Protein AF-A0A401IKY4-F1 (afdb_monomer_lite)

InterPro domains:
  IPR029060 PIN-like domain superfamily [SSF88723] (1-72)

Foldseek 3Di:
DEDEDALVLLLLCQDPPDPCVVVSVVVVVVCVVVVHHYDYDPVRLVSNCVVQVDPVRNVSSVVVVVVVVPDPDPDDDD

Secondary structure (DSSP, 8-state):
-EEE--HHHHHHHH-TTSTTHHHHHHHHHHHHHTTPEEE--HHHHHHHHHHT-SHHHHHHHHHHHHHHHTS-------

Radius of gyration: 12.94 Å; chains: 1; bounding box: 29×27×31 Å

Sequence (78 aa):
MKVFVDTAAWIALINQRDALHNPALEISKNLRQKQVSLVTTEFVLLEVADGLCNLPTRLKTINFIDGLYQLPKWNNKL

Organism: NCBI:txid1920663

Structure (mmCIF, N/CA/C/O backbone):
data_AF-A0A401IKY4-F1
#
_entry.id   AF-A0A401IKY4-F1
#
loop_
_atom_site.group_PDB
_atom_site.id
_atom_site.type_symbol
_atom_site.label_atom_id
_atom_site.label_alt_id
_atom_site.label_comp_id
_atom_site.label_asym_id
_atom_site.label_entity_id
_atom_site.label_seq_id
_atom_site.pdbx_PDB_ins_code
_atom_site.Cartn_x
_atom_site.Cartn_y
_atom_site.Cartn_z
_atom_site.occupancy
_atom_site.B_iso_or_equiv
_atom_site.auth_seq_id
_atom_site.auth_comp_id
_atom_site.auth_asym_id
_atom_site.auth_atom_id
_atom_site.pdbx_PDB_model_num
ATOM 1 N N . MET A 1 1 ? -11.453 3.104 15.590 1.00 87.25 1 MET A N 1
ATOM 2 C CA . MET A 1 1 ? -11.860 3.739 14.312 1.00 87.25 1 MET A CA 1
ATOM 3 C C . MET A 1 1 ? -11.169 3.014 13.168 1.00 87.25 1 MET A C 1
ATOM 5 O O . MET A 1 1 ? -10.040 2.575 13.363 1.00 87.25 1 MET A O 1
ATOM 9 N N . LYS A 1 2 ? -11.832 2.861 12.018 1.00 93.06 2 LYS A N 1
ATOM 10 C CA . LYS A 1 2 ? -11.265 2.205 10.832 1.00 93.06 2 LYS A CA 1
ATOM 11 C C . LYS A 1 2 ? -11.294 3.151 9.646 1.00 93.06 2 LYS A C 1
ATOM 13 O O . LYS A 1 2 ? -12.235 3.930 9.528 1.00 93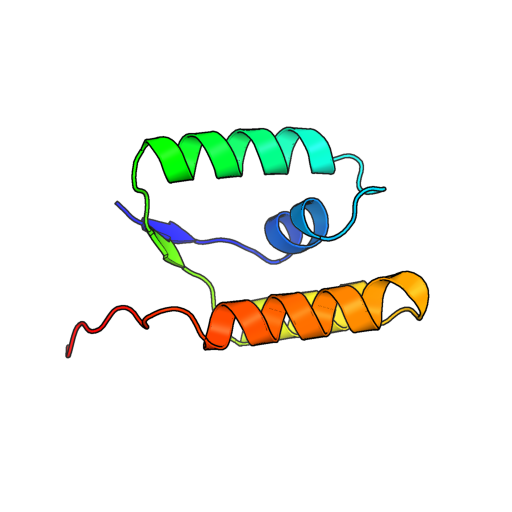.06 2 LYS A O 1
ATOM 18 N N . VAL A 1 3 ? -10.289 3.053 8.789 1.00 96.62 3 VAL A N 1
ATOM 19 C CA . VAL A 1 3 ? -10.220 3.788 7.524 1.00 96.62 3 VAL A CA 1
ATOM 20 C C . VAL A 1 3 ? -10.055 2.777 6.406 1.00 96.62 3 VAL A C 1
ATOM 22 O O . VAL A 1 3 ? -9.173 1.919 6.464 1.00 96.62 3 VAL A O 1
ATOM 25 N N . PHE A 1 4 ? -10.932 2.874 5.414 1.00 97.44 4 PHE A N 1
ATOM 26 C CA . PHE A 1 4 ? -10.798 2.117 4.184 1.00 97.44 4 PHE A CA 1
ATOM 27 C C . PHE A 1 4 ? -9.704 2.749 3.321 1.00 97.44 4 PHE A C 1
ATOM 29 O O . PHE A 1 4 ? -9.733 3.956 3.082 1.00 97.44 4 PHE A O 1
ATOM 36 N N . VAL A 1 5 ? -8.733 1.949 2.890 1.00 98.06 5 VAL A N 1
ATOM 37 C CA . VAL A 1 5 ? -7.644 2.377 2.011 1.00 98.06 5 VAL A CA 1
ATOM 38 C C . VAL A 1 5 ? -7.937 1.862 0.614 1.00 98.06 5 VAL A C 1
ATOM 40 O O . VAL A 1 5 ? -7.978 0.651 0.390 1.00 98.06 5 VAL A O 1
ATOM 43 N N . ASP A 1 6 ? -8.158 2.804 -0.290 1.00 98.44 6 ASP A N 1
ATOM 44 C CA . ASP A 1 6 ? 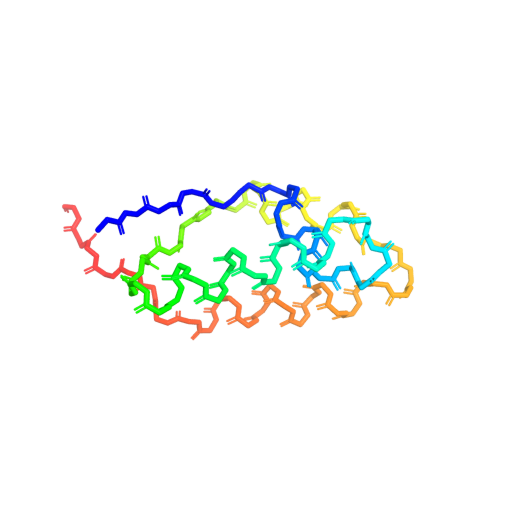-8.485 2.552 -1.687 1.00 98.44 6 ASP A CA 1
ATOM 45 C C . ASP A 1 6 ? -7.224 2.479 -2.568 1.00 98.44 6 ASP A C 1
ATOM 47 O O . ASP A 1 6 ? -6.125 2.860 -2.141 1.00 98.44 6 ASP A O 1
ATOM 51 N N . THR A 1 7 ? -7.379 2.017 -3.807 1.00 98.50 7 THR A N 1
ATOM 52 C CA . THR A 1 7 ? -6.302 1.767 -4.779 1.00 98.50 7 THR A CA 1
ATOM 53 C C . THR A 1 7 ? -5.354 2.956 -4.925 1.00 98.50 7 THR A C 1
ATOM 55 O O . THR A 1 7 ? -4.135 2.799 -4.829 1.00 98.50 7 THR A O 1
ATOM 58 N N . ALA A 1 8 ? -5.893 4.171 -5.077 1.00 98.19 8 ALA A N 1
ATOM 59 C CA . ALA A 1 8 ? -5.091 5.382 -5.270 1.00 98.19 8 ALA A CA 1
ATOM 60 C C . ALA A 1 8 ? -4.125 5.658 -4.102 1.00 98.19 8 ALA A C 1
ATOM 62 O O . ALA A 1 8 ? -2.985 6.068 -4.317 1.00 98.19 8 ALA A O 1
ATOM 63 N N . ALA A 1 9 ? -4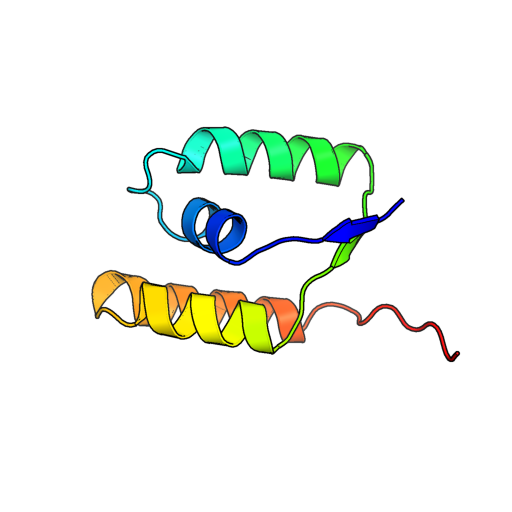.546 5.390 -2.862 1.00 98.25 9 ALA A N 1
ATOM 64 C CA . ALA A 1 9 ? -3.701 5.597 -1.689 1.00 98.25 9 ALA A CA 1
ATOM 65 C C . ALA A 1 9 ? -2.548 4.583 -1.639 1.00 98.25 9 ALA A C 1
ATOM 67 O O . ALA A 1 9 ? -1.420 4.948 -1.304 1.00 98.25 9 ALA A O 1
ATOM 68 N N . TRP A 1 10 ? -2.802 3.325 -2.011 1.00 98.06 10 TRP A N 1
ATOM 69 C CA . TRP A 1 10 ? -1.747 2.317 -2.115 1.00 98.06 10 TRP A CA 1
ATOM 70 C C . TRP A 1 10 ? -0.756 2.633 -3.232 1.00 98.06 10 TRP A C 1
ATOM 72 O O . TRP A 1 10 ? 0.452 2.575 -2.995 1.00 98.06 10 TRP A O 1
ATOM 82 N N . ILE A 1 11 ? -1.241 3.034 -4.411 1.00 98.00 11 ILE A N 1
ATOM 83 C CA . ILE A 1 11 ? -0.384 3.457 -5.526 1.00 98.00 11 ILE A CA 1
ATOM 84 C C . ILE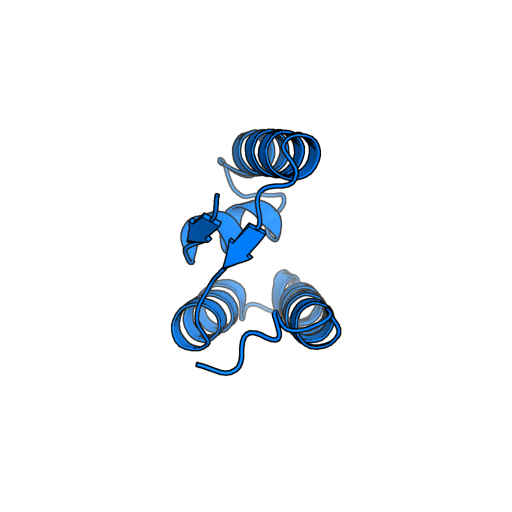 A 1 11 ? 0.522 4.607 -5.087 1.00 98.00 11 ILE A C 1
ATOM 86 O O . ILE A 1 11 ? 1.742 4.497 -5.226 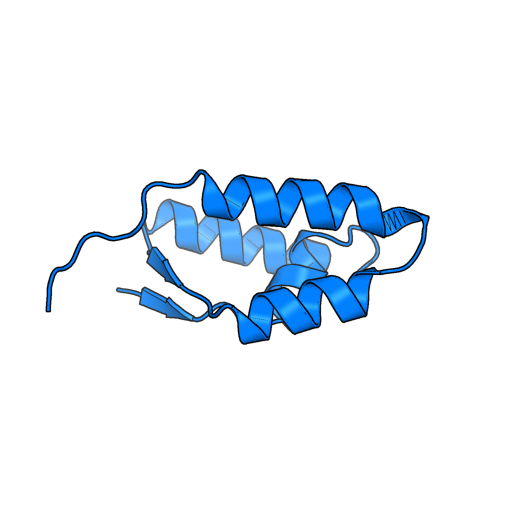1.00 98.00 11 ILE A O 1
ATOM 90 N N . ALA A 1 12 ? -0.040 5.650 -4.473 1.00 98.00 12 ALA A N 1
ATOM 91 C CA . ALA A 1 12 ? 0.733 6.785 -3.984 1.00 98.00 12 ALA A CA 1
ATOM 92 C C . ALA A 1 12 ? 1.775 6.376 -2.927 1.00 98.00 12 ALA A C 1
ATOM 94 O O . ALA A 1 12 ? 2.888 6.892 -2.928 1.00 98.00 12 ALA A O 1
ATOM 95 N N . LEU A 1 13 ? 1.480 5.413 -2.045 1.00 96.94 13 LEU A N 1
ATOM 96 C CA . LEU A 1 13 ? 2.444 4.922 -1.048 1.00 96.94 13 LEU A CA 1
ATOM 97 C C . LEU A 1 13 ? 3.581 4.084 -1.658 1.00 96.94 13 LEU A C 1
ATOM 99 O O . LEU A 1 13 ? 4.722 4.161 -1.192 1.00 96.94 13 LEU A O 1
ATOM 103 N N . ILE A 1 14 ? 3.299 3.281 -2.686 1.00 95.88 14 ILE A N 1
ATOM 104 C CA . ILE A 1 14 ? 4.280 2.376 -3.305 1.00 95.88 14 ILE A CA 1
ATOM 105 C C . ILE A 1 14 ? 5.138 3.118 -4.340 1.00 95.88 14 ILE A C 1
ATOM 107 O O . ILE A 1 14 ? 6.360 2.920 -4.393 1.00 95.88 14 ILE A O 1
ATOM 111 N N . ASN A 1 15 ? 4.532 3.977 -5.157 1.00 95.00 15 ASN A N 1
ATOM 112 C CA . ASN A 1 15 ? 5.195 4.692 -6.239 1.00 95.00 15 ASN A CA 1
ATOM 113 C C . ASN A 1 15 ? 5.793 6.022 -5.749 1.00 95.00 15 ASN A C 1
ATOM 115 O O . ASN A 1 15 ? 5.101 7.019 -5.600 1.00 95.00 15 ASN A O 1
ATOM 119 N N . GLN A 1 16 ? 7.116 6.065 -5.577 1.00 94.62 16 GLN A N 1
ATOM 120 C CA . GLN A 1 16 ? 7.833 7.275 -5.139 1.00 94.62 16 GLN A CA 1
ATOM 121 C C . GLN A 1 16 ? 7.771 8.437 -6.140 1.00 94.62 16 GLN A C 1
ATOM 123 O O . GLN A 1 16 ? 8.075 9.569 -5.776 1.00 94.62 16 GLN A O 1
ATOM 128 N N . ARG A 1 17 ? 7.428 8.159 -7.404 1.00 94.44 17 ARG A N 1
ATOM 129 C CA . ARG A 1 17 ? 7.272 9.177 -8.452 1.00 94.44 17 ARG A CA 1
ATOM 130 C C . ARG A 1 17 ? 5.839 9.695 -8.554 1.00 94.44 17 ARG A C 1
ATOM 132 O O . ARG A 1 17 ? 5.578 10.555 -9.388 1.00 94.44 17 ARG A O 1
ATOM 139 N N . ASP A 1 18 ? 4.919 9.155 -7.759 1.00 96.31 18 ASP A N 1
ATOM 140 C CA . ASP A 1 18 ? 3.547 9.634 -7.713 1.00 96.31 18 ASP A CA 1
ATOM 141 C C . ASP A 1 18 ? 3.504 11.050 -7.124 1.00 96.31 18 ASP A C 1
ATOM 143 O O . ASP A 1 18 ? 4.154 11.334 -6.114 1.00 96.31 18 ASP A O 1
ATOM 147 N N . ALA A 1 19 ? 2.728 11.943 -7.739 1.00 98.06 19 ALA A N 1
ATOM 148 C CA . ALA A 1 19 ? 2.590 13.322 -7.274 1.00 98.06 19 ALA A CA 1
ATOM 149 C C . ALA A 1 19 ? 2.026 13.406 -5.842 1.00 98.06 19 ALA A C 1
ATOM 151 O O . ALA A 1 19 ? 2.289 14.370 -5.121 1.00 98.06 19 ALA A O 1
ATOM 152 N N . LEU A 1 20 ? 1.284 12.382 -5.410 1.00 98.12 20 LEU A N 1
ATOM 153 C CA . LEU A 1 20 ? 0.684 12.275 -4.085 1.00 98.12 20 LEU A CA 1
ATOM 154 C C . LEU A 1 20 ? 1.526 11.449 -3.105 1.00 98.12 20 LEU A C 1
ATOM 156 O O . LEU A 1 20 ? 1.082 11.242 -1.976 1.00 98.12 20 LEU A O 1
ATOM 160 N N . HIS A 1 21 ? 2.742 11.020 -3.468 1.00 97.94 21 HIS A N 1
ATOM 161 C CA . HIS A 1 21 ? 3.577 10.180 -2.602 1.00 97.94 21 HIS A CA 1
ATOM 162 C C . HIS A 1 21 ? 3.818 10.803 -1.220 1.00 97.94 21 HIS A C 1
ATOM 164 O O . HIS A 1 21 ? 3.576 10.173 -0.188 1.00 97.94 21 HIS A O 1
ATOM 170 N N . ASN A 1 22 ? 4.247 12.068 -1.186 1.00 98.44 22 ASN A N 1
ATOM 171 C CA . ASN A 1 22 ? 4.533 12.771 0.066 1.00 98.44 22 ASN A CA 1
ATOM 172 C C . ASN A 1 22 ? 3.264 13.004 0.914 1.00 98.44 22 ASN A C 1
ATOM 174 O O . ASN A 1 22 ? 3.281 12.624 2.089 1.00 98.44 22 ASN A O 1
ATOM 178 N N . PRO A 1 23 ? 2.152 13.529 0.355 1.00 98.38 23 PRO A N 1
ATOM 179 C CA . PRO A 1 23 ? 0.877 13.595 1.072 1.00 98.38 23 PRO A CA 1
ATOM 180 C C . PRO A 1 23 ? 0.407 12.241 1.624 1.00 98.38 23 PRO A C 1
ATOM 182 O O . PRO A 1 23 ? 0.011 12.145 2.787 1.00 98.38 23 PRO A O 1
ATOM 185 N N . ALA A 1 24 ? 0.487 11.171 0.827 1.00 98.31 24 ALA A N 1
ATOM 186 C CA . ALA A 1 24 ? 0.064 9.837 1.245 1.00 98.31 24 ALA A CA 1
ATOM 187 C C . ALA A 1 24 ? 0.914 9.307 2.411 1.00 98.31 24 ALA A C 1
ATOM 189 O O . ALA A 1 24 ? 0.377 8.735 3.366 1.00 98.31 24 ALA A O 1
ATOM 190 N N . LEU A 1 25 ? 2.231 9.542 2.383 1.00 98.12 25 LEU A N 1
ATOM 191 C CA . LEU A 1 25 ? 3.128 9.209 3.491 1.00 98.12 25 LEU A CA 1
ATOM 192 C C . LEU A 1 25 ? 2.774 9.968 4.772 1.00 98.12 25 LEU A C 1
ATOM 194 O O . LEU A 1 25 ? 2.776 9.373 5.851 1.00 98.12 25 LEU A O 1
ATOM 198 N N . GLU A 1 26 ? 2.479 11.263 4.678 1.00 98.50 26 GLU A N 1
ATOM 199 C CA . GLU A 1 26 ? 2.108 12.082 5.834 1.00 98.50 26 GLU A CA 1
ATOM 200 C C . GLU A 1 26 ? 0.792 11.615 6.466 1.00 98.50 26 GLU A C 1
ATOM 202 O O . GLU A 1 26 ? 0.711 11.438 7.687 1.00 98.50 26 GLU A O 1
ATOM 207 N N . ILE A 1 27 ? -0.218 11.337 5.640 1.00 98.12 27 ILE A N 1
ATOM 208 C CA . ILE A 1 27 ? -1.509 10.808 6.090 1.00 98.12 27 ILE A CA 1
ATOM 209 C C . ILE A 1 27 ? -1.319 9.432 6.737 1.00 98.12 27 ILE A C 1
ATOM 211 O O . ILE A 1 27 ? -1.803 9.203 7.846 1.00 98.12 27 ILE A O 1
ATOM 215 N N . SER A 1 28 ? -0.562 8.530 6.106 1.00 96.75 28 SER A N 1
ATOM 216 C CA . SER A 1 28 ? -0.277 7.192 6.644 1.00 96.75 28 SER A CA 1
ATOM 217 C C . SER A 1 28 ? 0.433 7.252 8.002 1.00 96.75 28 SER A C 1
ATOM 219 O O . SER A 1 28 ? 0.060 6.532 8.935 1.00 96.75 28 SER A O 1
ATOM 221 N N . LYS A 1 29 ? 1.407 8.159 8.165 1.00 97.69 29 LYS A N 1
ATOM 222 C CA . LYS A 1 29 ? 2.078 8.405 9.454 1.00 97.69 29 LYS A CA 1
ATOM 223 C C . LYS A 1 29 ? 1.103 8.917 10.514 1.00 97.69 29 LYS A C 1
ATOM 225 O O . LYS A 1 29 ? 1.073 8.363 11.611 1.00 97.69 29 LYS A O 1
ATOM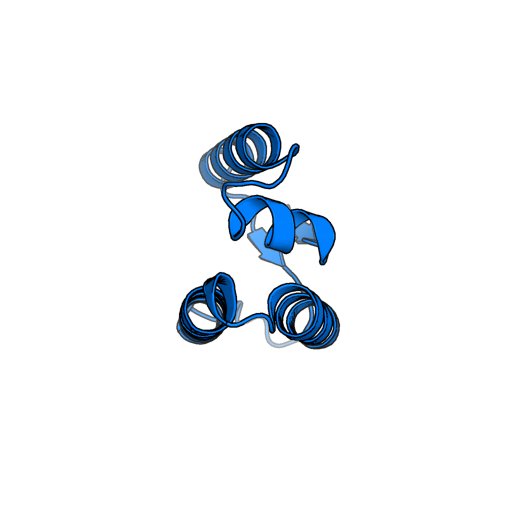 230 N N . ASN A 1 30 ? 0.277 9.909 10.182 1.00 97.88 30 ASN A N 1
ATOM 231 C CA . ASN A 1 30 ? -0.735 10.455 11.091 1.00 97.88 30 ASN A CA 1
ATOM 232 C C . ASN A 1 30 ? -1.751 9.390 11.538 1.00 97.88 30 ASN A C 1
ATOM 234 O O . ASN A 1 30 ? -2.068 9.282 12.723 1.00 97.88 30 ASN A O 1
ATOM 238 N N . LEU A 1 31 ? -2.253 8.572 10.609 1.00 97.06 31 LEU A N 1
ATOM 239 C CA . LEU A 1 31 ? -3.196 7.491 10.913 1.00 97.06 31 LEU A CA 1
ATOM 240 C C . LEU A 1 31 ? -2.562 6.420 11.805 1.00 97.06 31 LEU A C 1
ATOM 242 O O . LEU A 1 31 ? -3.195 5.957 12.756 1.00 97.06 31 LEU A O 1
ATOM 246 N N . ARG A 1 32 ? -1.292 6.079 11.556 1.00 94.19 32 ARG A N 1
ATOM 247 C CA . ARG A 1 32 ? -0.524 5.150 12.394 1.00 94.19 32 ARG A CA 1
ATOM 248 C C . ARG A 1 32 ? -0.322 5.686 13.811 1.00 94.19 32 ARG A C 1
ATOM 250 O O . ARG A 1 32 ? -0.522 4.938 14.761 1.00 94.19 32 ARG A O 1
ATOM 257 N N . GLN A 1 33 ? 0.026 6.965 13.966 1.00 97.00 33 GLN A N 1
ATOM 258 C CA . GLN A 1 33 ? 0.164 7.613 15.280 1.00 97.00 33 GLN A CA 1
ATOM 259 C C . GLN A 1 33 ? -1.151 7.599 16.067 1.00 97.00 33 GLN A C 1
ATOM 261 O O . GLN A 1 33 ? -1.150 7.384 17.274 1.00 97.00 33 GLN A O 1
ATOM 266 N N . LYS A 1 34 ? -2.281 7.752 15.370 1.00 96.69 34 LYS A N 1
ATOM 267 C CA . LYS A 1 34 ? -3.631 7.652 15.942 1.00 96.69 34 LYS A CA 1
ATOM 268 C C . LYS A 1 34 ? -4.113 6.209 16.146 1.00 96.69 34 LYS A C 1
ATOM 270 O O . LYS A 1 34 ? -5.274 6.016 16.496 1.00 96.69 34 LYS A O 1
ATOM 275 N N . GLN A 1 35 ? -3.261 5.209 15.897 1.00 94.12 35 GLN A N 1
ATOM 276 C CA . GLN A 1 35 ? -3.587 3.781 16.001 1.00 94.12 35 GLN A CA 1
ATOM 277 C C . GLN A 1 35 ? -4.851 3.394 15.212 1.00 94.12 35 GLN A C 1
ATOM 279 O O . GLN A 1 35 ? -5.645 2.549 15.627 1.00 94.12 35 GLN A O 1
ATOM 284 N N . VAL A 1 36 ? -5.066 4.035 14.060 1.00 95.31 36 VAL A N 1
ATOM 285 C CA . VAL A 1 36 ? -6.215 3.750 13.199 1.00 95.31 36 VAL A CA 1
ATOM 286 C C . VAL A 1 36 ? -5.976 2.446 12.451 1.00 95.31 36 VAL A C 1
ATOM 288 O O . VAL A 1 36 ? -4.942 2.268 11.808 1.00 95.31 36 VAL A O 1
ATOM 291 N N . SER A 1 37 ? -6.953 1.540 12.492 1.00 92.88 37 SER A N 1
ATOM 292 C CA . SER A 1 37 ? -6.897 0.322 11.687 1.00 92.88 37 SER A CA 1
ATOM 293 C C . SER A 1 37 ? -7.180 0.655 10.225 1.00 92.88 37 SER A C 1
ATOM 295 O O . SER A 1 37 ? -8.261 1.148 9.889 1.00 92.88 37 SER A O 1
ATOM 297 N N . LEU A 1 38 ? -6.212 0.364 9.364 1.00 94.31 38 LEU A N 1
ATOM 298 C CA . LEU A 1 38 ? -6.359 0.456 7.919 1.00 94.31 38 LEU A CA 1
ATOM 299 C C . LEU A 1 38 ? -6.934 -0.861 7.400 1.00 94.31 38 LEU A C 1
ATOM 301 O O . LEU A 1 38 ? -6.426 -1.930 7.734 1.00 94.31 38 LEU A O 1
ATOM 305 N N . VAL A 1 39 ? -8.005 -0.783 6.619 1.00 95.06 39 VAL A N 1
ATOM 306 C CA . VAL A 1 39 ? -8.651 -1.945 6.000 1.00 95.06 39 VAL A CA 1
ATOM 307 C C . VAL A 1 39 ? -8.764 -1.725 4.499 1.00 95.06 39 VAL A C 1
ATOM 309 O O . VAL A 1 39 ? -8.900 -0.597 4.044 1.00 95.06 39 VAL A O 1
ATOM 312 N N . THR A 1 40 ? -8.697 -2.796 3.724 1.00 97.19 40 THR A N 1
ATOM 313 C CA . THR A 1 40 ? -8.862 -2.768 2.268 1.00 97.19 40 THR A CA 1
ATOM 314 C C . THR A 1 40 ? -9.503 -4.087 1.825 1.00 97.19 40 THR A C 1
ATOM 316 O O . THR A 1 40 ? -9.843 -4.909 2.681 1.00 97.19 40 THR A O 1
ATOM 319 N N . THR A 1 41 ? -9.711 -4.295 0.527 1.00 97.12 41 THR A N 1
ATOM 320 C CA . THR A 1 41 ? -10.247 -5.560 -0.005 1.00 97.12 41 THR A CA 1
ATOM 321 C C . THR A 1 41 ? -9.269 -6.223 -0.965 1.00 97.12 41 THR A C 1
ATOM 323 O O . THR A 1 41 ? -8.385 -5.566 -1.507 1.00 97.12 41 THR A O 1
ATOM 326 N N . GLU A 1 42 ? -9.479 -7.511 -1.237 1.00 97.19 42 GLU A N 1
ATOM 327 C CA . GLU A 1 42 ? -8.744 -8.233 -2.283 1.00 97.19 42 GLU A CA 1
ATOM 328 C C . GLU A 1 42 ? -8.922 -7.587 -3.670 1.00 97.19 42 GLU A C 1
ATOM 330 O O . GLU A 1 42 ? -7.982 -7.569 -4.456 1.00 97.19 42 GLU A O 1
ATOM 335 N N . PHE A 1 43 ? -10.087 -6.990 -3.961 1.00 98.19 43 PHE A N 1
ATOM 336 C CA . PHE A 1 43 ? -10.315 -6.282 -5.228 1.00 98.19 43 PHE A CA 1
ATOM 337 C C . PHE A 1 43 ? -9.487 -4.999 -5.340 1.00 98.19 43 PHE A C 1
ATOM 339 O O . PHE A 1 43 ? -8.931 -4.728 -6.397 1.00 98.19 43 PHE A O 1
ATOM 346 N N . VAL A 1 44 ? -9.322 -4.257 -4.243 1.00 98.50 44 VAL A N 1
ATOM 347 C CA . VAL A 1 44 ? -8.403 -3.108 -4.222 1.00 98.50 44 VAL A CA 1
ATOM 348 C C . VAL A 1 44 ? -6.959 -3.573 -4.435 1.00 98.50 44 VAL A C 1
ATOM 350 O O . VAL A 1 44 ? -6.224 -2.972 -5.211 1.00 98.50 44 VAL A O 1
ATOM 353 N N . LEU A 1 45 ? -6.534 -4.669 -3.795 1.00 98.19 45 LEU A N 1
ATOM 354 C CA . LEU A 1 45 ? -5.181 -5.204 -4.000 1.00 98.19 45 LEU A CA 1
ATOM 355 C C . LEU A 1 45 ? -4.956 -5.695 -5.440 1.00 98.19 45 LEU A C 1
ATOM 357 O O . LEU A 1 45 ? -3.861 -5.513 -5.974 1.00 98.19 45 LEU A O 1
ATOM 361 N N . LEU A 1 46 ? -5.988 -6.252 -6.083 1.00 98.31 46 LEU A N 1
ATOM 362 C CA . LEU A 1 46 ? -5.968 -6.612 -7.502 1.00 98.31 46 LEU A CA 1
ATOM 363 C C . LEU A 1 46 ? -5.726 -5.382 -8.391 1.00 98.31 46 LEU A C 1
ATOM 365 O O . LEU A 1 46 ? -4.848 -5.423 -9.250 1.00 98.31 46 LEU A O 1
ATOM 369 N N . GLU A 1 47 ? -6.444 -4.280 -8.163 1.00 98.62 47 GLU A N 1
ATOM 370 C CA . GLU A 1 47 ? -6.249 -3.033 -8.918 1.00 98.62 47 GLU A CA 1
ATOM 371 C C . GLU A 1 47 ? -4.863 -2.414 -8.687 1.00 98.62 47 GLU A C 1
ATOM 373 O O . GLU A 1 47 ? -4.247 -1.896 -9.617 1.00 98.62 47 GLU A O 1
ATOM 378 N N . VAL A 1 48 ? -4.325 -2.500 -7.466 1.00 98.38 48 VAL A N 1
ATOM 379 C CA . VAL A 1 48 ? -2.953 -2.052 -7.168 1.00 98.38 48 VAL A CA 1
ATOM 380 C C . VAL A 1 48 ? -1.928 -2.878 -7.945 1.00 98.38 48 VAL A C 1
ATOM 382 O O . VAL A 1 48 ? -0.980 -2.318 -8.503 1.00 98.38 48 VAL A O 1
ATOM 385 N N . ALA A 1 49 ? -2.106 -4.200 -7.993 1.00 98.00 49 ALA A N 1
ATOM 386 C CA . ALA A 1 49 ? -1.229 -5.095 -8.739 1.00 98.00 49 ALA A CA 1
ATOM 387 C C . ALA A 1 49 ? -1.280 -4.819 -10.250 1.00 98.00 49 ALA A C 1
ATOM 389 O O . ALA A 1 49 ? -0.228 -4.787 -10.893 1.00 98.00 49 ALA A O 1
ATOM 390 N N . ASP A 1 50 ? -2.473 -4.572 -10.796 1.00 98.06 50 ASP A N 1
ATOM 391 C CA . ASP A 1 50 ? -2.672 -4.205 -12.200 1.00 98.06 50 ASP A CA 1
ATOM 392 C C . ASP A 1 50 ? -2.039 -2.840 -12.525 1.00 98.06 50 ASP A C 1
ATOM 394 O O . ASP A 1 50 ? -1.179 -2.736 -13.404 1.00 98.06 50 ASP A O 1
ATOM 398 N N . GLY A 1 51 ? -2.344 -1.808 -11.733 1.00 96.75 51 GLY A N 1
ATOM 399 C CA . GLY A 1 51 ? -1.841 -0.446 -11.936 1.00 96.75 51 GLY A CA 1
ATOM 400 C C . GLY A 1 51 ? -0.319 -0.305 -11.805 1.00 96.75 51 GLY A C 1
ATOM 401 O O . GLY A 1 51 ? 0.279 0.596 -12.398 1.00 96.75 51 GLY A O 1
ATOM 402 N N . LEU A 1 52 ? 0.339 -1.206 -11.068 1.00 97.06 52 LEU A N 1
ATOM 403 C CA . LEU A 1 52 ? 1.792 -1.213 -10.855 1.00 97.06 52 LEU A CA 1
ATOM 404 C C . LEU A 1 52 ? 2.501 -2.419 -11.498 1.00 97.06 52 LEU A C 1
ATOM 406 O O . LEU A 1 52 ? 3.626 -2.758 -11.111 1.00 97.06 52 LEU A O 1
ATOM 410 N N . CYS A 1 53 ? 1.897 -3.042 -12.513 1.00 96.00 53 CYS A N 1
ATOM 411 C CA . CYS A 1 53 ? 2.419 -4.257 -13.149 1.00 96.00 53 CYS A CA 1
ATOM 412 C C . CYS A 1 53 ? 3.670 -4.050 -14.034 1.00 96.00 53 CYS A C 1
ATOM 414 O O . CYS A 1 53 ? 4.261 -5.033 -14.509 1.00 96.00 53 CYS A O 1
ATOM 416 N N . ASN A 1 54 ? 4.101 -2.800 -14.259 1.00 93.00 54 ASN A N 1
ATOM 417 C CA . ASN A 1 54 ? 5.280 -2.470 -15.066 1.00 93.00 54 ASN A CA 1
ATOM 418 C C . ASN A 1 54 ? 6.595 -2.972 -14.427 1.00 93.00 54 ASN A C 1
ATOM 420 O O . ASN A 1 54 ? 6.683 -3.156 -13.213 1.00 93.00 54 ASN A O 1
ATOM 424 N N . LEU A 1 55 ? 7.626 -3.217 -15.252 1.00 84.88 55 LEU A N 1
ATOM 425 C CA . LEU A 1 55 ? 8.880 -3.852 -14.810 1.00 84.88 55 LEU A CA 1
ATOM 426 C C . LEU A 1 55 ? 9.526 -3.165 -13.584 1.00 84.88 55 LEU A C 1
ATOM 428 O O . LEU A 1 55 ? 9.869 -3.883 -12.644 1.00 84.88 55 LEU A O 1
ATOM 432 N N . PRO A 1 56 ? 9.655 -1.821 -13.526 1.00 89.25 56 PRO A N 1
ATOM 433 C CA . PRO A 1 56 ? 10.220 -1.145 -12.356 1.00 89.25 56 PRO A CA 1
ATOM 434 C C . PRO A 1 56 ? 9.452 -1.336 -11.040 1.00 89.25 56 PRO A C 1
ATOM 436 O O . PRO A 1 56 ? 10.078 -1.391 -9.981 1.00 89.25 56 PRO A O 1
ATOM 439 N N . THR A 1 57 ? 8.115 -1.399 -11.067 1.00 91.88 57 THR A N 1
ATOM 440 C CA . THR A 1 57 ? 7.292 -1.410 -9.841 1.00 91.88 57 THR A CA 1
ATOM 441 C C . THR A 1 57 ? 6.763 -2.786 -9.460 1.00 91.88 57 THR A C 1
ATOM 443 O O . THR A 1 57 ? 6.376 -2.978 -8.306 1.00 91.88 57 THR A O 1
ATOM 446 N N . ARG A 1 58 ? 6.789 -3.763 -10.373 1.00 94.44 58 ARG A N 1
ATOM 447 C CA . ARG A 1 58 ? 6.208 -5.098 -10.167 1.00 94.44 58 ARG A CA 1
ATOM 448 C C . ARG A 1 58 ? 6.729 -5.794 -8.913 1.00 94.44 58 ARG A C 1
ATOM 450 O O . ARG A 1 58 ? 5.938 -6.139 -8.043 1.00 94.44 58 ARG A O 1
ATOM 457 N N . LEU A 1 59 ? 8.048 -5.970 -8.787 1.00 95.38 59 LEU A N 1
ATOM 458 C CA . LEU A 1 59 ? 8.634 -6.677 -7.636 1.00 95.38 59 LEU A CA 1
ATOM 459 C C . LEU A 1 59 ? 8.355 -5.957 -6.314 1.00 95.38 59 LEU A C 1
ATOM 461 O O . LEU A 1 59 ? 8.059 -6.596 -5.310 1.00 95.38 59 LEU A O 1
ATOM 465 N N . LYS A 1 60 ? 8.397 -4.620 -6.317 1.00 94.62 60 LYS A N 1
ATOM 466 C CA . LYS A 1 60 ? 8.066 -3.820 -5.133 1.00 94.62 60 LYS A CA 1
ATOM 467 C C . LYS A 1 60 ? 6.607 -4.015 -4.716 1.00 94.62 60 LYS A C 1
ATOM 469 O O . LYS A 1 60 ? 6.329 -4.098 -3.525 1.00 94.62 60 LYS A O 1
ATOM 474 N N . THR A 1 61 ? 5.704 -4.105 -5.688 1.00 97.00 61 THR A N 1
ATOM 475 C CA . THR A 1 61 ? 4.265 -4.294 -5.460 1.00 97.00 61 THR A CA 1
ATOM 476 C C . THR A 1 61 ? 3.963 -5.692 -4.929 1.00 97.00 61 THR A C 1
ATOM 478 O O . THR A 1 61 ? 3.228 -5.810 -3.954 1.00 97.00 61 THR A O 1
ATOM 481 N N . ILE A 1 62 ? 4.597 -6.731 -5.486 1.00 96.62 62 ILE A N 1
ATOM 482 C CA . ILE A 1 62 ? 4.495 -8.112 -4.983 1.00 96.62 62 ILE A CA 1
ATOM 483 C C . ILE A 1 62 ? 4.952 -8.173 -3.523 1.00 96.62 62 ILE A C 1
ATOM 485 O O . ILE A 1 62 ? 4.170 -8.537 -2.652 1.00 96.62 62 ILE A O 1
ATOM 489 N N . ASN A 1 63 ? 6.171 -7.702 -3.235 1.00 96.25 63 ASN A N 1
ATOM 490 C CA . ASN A 1 63 ? 6.714 -7.712 -1.874 1.00 96.25 63 ASN A CA 1
ATOM 491 C C . ASN A 1 63 ? 5.840 -6.924 -0.886 1.00 96.25 63 ASN A C 1
ATOM 493 O O . ASN A 1 63 ? 5.748 -7.276 0.288 1.00 96.25 63 ASN A O 1
ATOM 497 N N . PHE A 1 64 ? 5.214 -5.838 -1.348 1.00 95.88 64 PHE A N 1
ATOM 498 C CA . PHE A 1 64 ? 4.301 -5.049 -0.533 1.00 95.88 64 PHE A CA 1
ATOM 499 C C . PHE A 1 64 ? 3.026 -5.829 -0.181 1.00 95.88 64 PHE A C 1
ATOM 501 O O . PHE A 1 64 ? 2.676 -5.904 0.996 1.00 95.88 64 PHE A O 1
ATOM 508 N N . ILE A 1 65 ? 2.358 -6.426 -1.174 1.00 96.50 65 ILE A N 1
ATOM 509 C CA . ILE A 1 65 ? 1.130 -7.214 -0.980 1.00 96.50 65 ILE A CA 1
ATOM 510 C C . ILE A 1 65 ? 1.413 -8.452 -0.119 1.00 96.50 65 ILE A C 1
ATOM 512 O O . ILE A 1 65 ? 0.689 -8.702 0.845 1.00 96.50 65 ILE A O 1
ATOM 516 N N . ASP A 1 66 ? 2.509 -9.163 -0.382 1.00 96.50 66 ASP A N 1
ATOM 517 C CA . ASP A 1 66 ? 2.936 -10.306 0.432 1.00 96.50 66 ASP A CA 1
ATOM 518 C C . ASP A 1 66 ? 3.167 -9.898 1.892 1.00 96.50 66 ASP A C 1
ATOM 520 O O . ASP A 1 66 ? 2.754 -10.598 2.819 1.00 96.50 66 ASP A O 1
ATOM 524 N N . GLY A 1 67 ? 3.760 -8.721 2.114 1.00 95.19 67 GLY A N 1
ATOM 525 C CA . GLY A 1 67 ? 3.919 -8.142 3.445 1.00 95.19 67 GLY A CA 1
ATOM 526 C C . GLY A 1 67 ? 2.586 -7.862 4.145 1.00 95.19 67 GLY A C 1
ATOM 527 O O . GLY A 1 67 ? 2.480 -8.085 5.350 1.00 95.19 67 GLY A O 1
ATOM 528 N N . LEU A 1 68 ? 1.550 -7.428 3.415 1.00 92.94 68 LEU A N 1
ATOM 529 C CA . LEU A 1 68 ? 0.207 -7.248 3.979 1.00 92.94 68 LEU A CA 1
ATOM 530 C C . LEU A 1 68 ? -0.407 -8.580 4.421 1.00 92.94 68 LEU A C 1
ATOM 532 O O . LEU A 1 68 ? -1.018 -8.635 5.488 1.00 92.94 68 LEU A O 1
ATOM 536 N N . TYR A 1 69 ? -0.218 -9.658 3.656 1.00 92.69 69 TYR A N 1
ATOM 537 C CA . TYR A 1 69 ? -0.738 -10.982 4.019 1.00 92.69 69 TYR A CA 1
ATOM 538 C C . TYR A 1 69 ? -0.047 -11.606 5.236 1.00 92.69 69 TYR A C 1
ATOM 540 O O . TYR A 1 69 ? -0.640 -12.461 5.896 1.00 92.69 69 TYR A O 1
ATOM 548 N N . GLN A 1 70 ? 1.168 -11.162 5.565 1.00 93.38 70 GLN A N 1
ATOM 549 C CA . GLN A 1 70 ? 1.886 -11.569 6.777 1.00 93.38 70 GLN A CA 1
ATOM 550 C C . GLN A 1 70 ? 1.438 -10.805 8.031 1.00 93.38 70 GLN A C 1
ATOM 552 O O . GLN A 1 70 ? 1.785 -11.203 9.146 1.00 93.38 70 GLN A O 1
ATOM 557 N N . LEU A 1 71 ? 0.675 -9.714 7.887 1.00 89.12 71 LEU A N 1
ATOM 558 C CA . LEU A 1 71 ? 0.159 -8.983 9.039 1.00 89.12 71 LEU A CA 1
ATOM 559 C C . LEU A 1 71 ? -0.880 -9.826 9.793 1.00 89.12 71 LEU A C 1
ATOM 561 O O . LEU A 1 71 ? -1.660 -10.555 9.173 1.00 89.12 71 LEU A O 1
ATOM 565 N N . PRO A 1 72 ? -0.960 -9.694 11.131 1.00 83.38 72 PRO A N 1
ATOM 566 C CA . PRO A 1 72 ? -2.038 -10.297 11.897 1.00 83.38 72 PRO A CA 1
ATOM 567 C C . PRO A 1 72 ? -3.383 -9.840 11.332 1.00 83.38 72 PRO A C 1
ATOM 569 O O . PRO A 1 72 ? -3.722 -8.654 11.383 1.00 83.38 72 PRO A O 1
ATOM 572 N N . LYS A 1 73 ? -4.157 -10.780 10.781 1.00 71.12 73 LYS A N 1
ATOM 573 C CA . LYS A 1 73 ? -5.521 -10.482 10.349 1.00 71.12 73 LYS A CA 1
ATOM 574 C C . LYS A 1 73 ? -6.323 -10.061 11.573 1.00 71.12 73 LYS A C 1
ATOM 576 O O . LYS A 1 73 ? -6.186 -10.631 12.657 1.00 71.12 73 LYS A O 1
ATOM 581 N N . TRP A 1 74 ? -7.151 -9.035 11.406 1.00 60.94 74 TRP A N 1
ATOM 582 C CA . TRP A 1 74 ? -8.057 -8.613 12.464 1.00 60.94 74 TRP A CA 1
ATOM 583 C C . TRP A 1 74 ? -9.060 -9.743 12.733 1.00 60.94 74 TRP A C 1
ATOM 585 O O . TRP A 1 74 ? -9.993 -9.959 11.963 1.00 60.94 74 TRP A O 1
ATOM 595 N N . ASN A 1 75 ? -8.830 -10.490 13.812 1.00 54.44 75 ASN A N 1
ATOM 596 C CA . ASN A 1 75 ? -9.657 -11.616 14.225 1.00 54.44 75 ASN A CA 1
ATOM 597 C C . ASN A 1 75 ? -10.881 -11.116 14.992 1.00 54.44 75 ASN A C 1
ATOM 599 O O . ASN A 1 75 ? -10.929 -11.211 16.215 1.00 54.44 75 ASN A O 1
ATOM 603 N N . ASN A 1 76 ? -11.890 -10.633 14.276 1.00 51.59 76 ASN A N 1
ATOM 604 C CA . ASN A 1 76 ? -13.245 -10.630 14.808 1.00 51.59 76 ASN A CA 1
ATOM 605 C C . ASN A 1 76 ? -14.023 -11.723 14.083 1.00 51.59 76 ASN A C 1
ATOM 607 O O . ASN A 1 76 ? -14.428 -11.553 12.935 1.00 51.59 76 ASN A O 1
ATOM 611 N N . LYS A 1 77 ? -14.201 -12.858 14.771 1.00 41.09 77 LYS A N 1
ATOM 612 C CA . LYS A 1 77 ? -15.313 -13.763 14.483 1.00 41.09 77 LYS A CA 1
ATOM 613 C C . LYS A 1 77 ? -16.582 -12.914 14.593 1.00 41.09 77 LYS A C 1
ATOM 615 O O . LYS A 1 77 ? -16.833 -12.354 15.660 1.00 41.09 77 LYS A O 1
ATOM 620 N N . LEU A 1 78 ? -17.265 -12.730 13.467 1.00 39.06 78 LEU A N 1
ATOM 621 C CA . LEU A 1 78 ? -18.658 -12.296 13.457 1.00 39.06 78 LEU A CA 1
ATOM 622 C C . LEU A 1 78 ? -19.514 -13.380 14.116 1.00 39.06 78 LEU A C 1
ATOM 624 O O . LEU A 1 78 ? -19.164 -14.572 13.939 1.00 39.06 78 LEU A O 1
#

pLDDT: mean 92.57, std 12.18, range [39.06, 98.62]